Protein AF-A0A7Y2Q027-F1 (afdb_monomer)

Secondary structure (DSSP, 8-state):
--TTPPP-SHHHHHHHHHHHHHHHHHHHHTT-----TTS-EEEEE---TT-S--EEESSSS--EE-SGGGT--HHHHHHHHHHHHHHHSS-TTSPPTTHHHHHHHHHHHHHHHHHHHTTTEEEEE----SS--

Organism: NCBI:txid179095

Sequence (133 aa):
MDYHDHPRTAAEWQQRRRMQDRYLAERSSRRERVTLPDGRRVIRLMPEWGVTWPLWESFTDAHLLDAADLGLSDELSEALRAWNAEWNDRSETEPLRDRAAWLAEGRRLHAALQAEVAAFAEVRPEFGGEGEP

Solvent-accessible surface area (backbone atoms only — not comparable to full-atom values): 7890 Å² total; per-residue (Å²): 136,60,96,86,58,81,68,84,40,53,69,44,44,53,54,48,49,56,53,50,53,55,52,36,52,54,29,42,76,69,72,43,79,63,40,47,99,89,65,27,35,59,37,35,43,32,76,47,80,96,48,65,52,30,34,30,34,78,92,49,97,65,42,73,41,57,48,74,84,69,68,55,53,70,70,59,46,52,50,48,32,52,59,18,44,64,64,52,75,53,57,96,88,54,79,67,94,52,53,67,60,54,48,53,49,50,53,53,49,48,54,52,50,33,64,78,34,53,92,54,30,45,65,42,81,60,72,68,87,80,93,58,115

pLDDT: mean 88.54, std 12.35, range [33.38, 98.38]

Foldseek 3Di:
DDPPDDDDWPVSLVVNVVVLVVVQVVCLVVVHPRADPVQAFEWEQAQDEPDQASIAGPSDPGGDDACVNQVDDPVLNVLRSVLSVLVHVDDPPDDRPCPPVSVVSLVVSQVRSCVSRVVHHDYRYDDDDDDGD

Radius of gyration: 14.94 Å; Cα contacts (8 Å, |Δi|>4): 157; chains: 1; bounding box: 39×30×39 Å

Nearest PDB structures (foldseek):
  6pk5-assembly1_B  TM=4.916E-01  e=8.493E+00  Methanotorris igneus
  4r1m-assembly2_D  TM=3.521E-01  e=3.647E+00  Bacteroides thetaiotaomicron VPI-5482
  4r1m-assembly1_B  TM=3.533E-01  e=4.154E+00  Bacteroides thetaiotaomicron VPI-5482

Structure (mmCIF, N/CA/C/O backbone):
data_AF-A0A7Y2Q027-F1
#
_entry.id   AF-A0A7Y2Q027-F1
#
loop_
_atom_site.group_PDB
_atom_site.id
_atom_site.type_symbol
_atom_site.label_atom_id
_atom_site.label_alt_id
_atom_site.label_comp_id
_atom_site.label_asym_id
_atom_site.label_entity_id
_atom_site.label_seq_id
_atom_site.pdbx_PDB_ins_code
_atom_site.Cartn_x
_atom_site.Cartn_y
_atom_site.Cartn_z
_atom_site.occupancy
_atom_site.B_iso_or_equiv
_atom_site.auth_seq_id
_atom_site.auth_comp_id
_atom_site.auth_asym_id
_atom_site.auth_atom_id
_atom_site.pdbx_PDB_model_num
ATOM 1 N N . MET A 1 1 ? -18.812 11.952 -3.157 1.00 59.03 1 MET A N 1
ATOM 2 C CA . MET A 1 1 ? -18.147 10.688 -2.828 1.00 59.03 1 MET A CA 1
ATOM 3 C C . MET A 1 1 ? -18.461 10.368 -1.387 1.00 59.03 1 MET A C 1
ATOM 5 O O . MET A 1 1 ? -18.233 11.216 -0.530 1.00 59.03 1 MET A O 1
ATOM 9 N N . ASP A 1 2 ? -19.064 9.214 -1.168 1.00 75.06 2 ASP A N 1
ATOM 10 C CA . ASP A 1 2 ? -19.338 8.582 0.119 1.00 75.06 2 ASP A CA 1
ATOM 11 C C . ASP A 1 2 ? -18.120 7.732 0.548 1.00 75.06 2 ASP A C 1
ATOM 13 O O . ASP A 1 2 ? -17.302 7.341 -0.290 1.00 75.06 2 ASP A O 1
ATOM 17 N N . TYR A 1 3 ? -17.992 7.410 1.840 1.00 70.12 3 TYR A N 1
ATOM 18 C CA . TYR A 1 3 ? -17.058 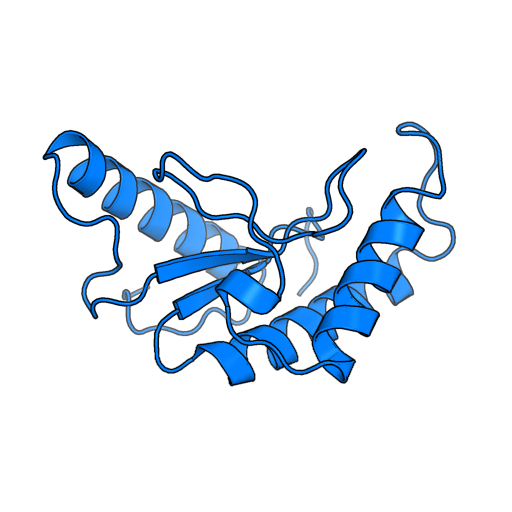6.389 2.316 1.00 70.12 3 TYR A CA 1
ATOM 19 C C . TYR A 1 3 ? -17.329 5.001 1.711 1.00 70.12 3 TYR A C 1
ATOM 21 O O . TYR A 1 3 ? -16.406 4.194 1.640 1.00 70.12 3 TYR A O 1
ATOM 29 N N . HIS A 1 4 ? -18.524 4.744 1.187 1.00 70.31 4 HIS A N 1
ATOM 30 C CA . HIS A 1 4 ? -18.851 3.481 0.519 1.00 70.31 4 HIS A CA 1
ATOM 31 C C . HIS A 1 4 ? -18.566 3.452 -0.995 1.00 70.31 4 HIS A C 1
ATOM 33 O O . HIS A 1 4 ? -18.634 2.383 -1.600 1.00 70.31 4 HIS A O 1
ATOM 39 N N . ASP A 1 5 ? -18.205 4.583 -1.612 1.00 76.38 5 ASP A N 1
ATOM 40 C CA . ASP A 1 5 ? -17.896 4.639 -3.046 1.00 76.38 5 ASP A CA 1
ATOM 41 C C . ASP A 1 5 ? -16.486 4.097 -3.343 1.00 76.38 5 ASP A C 1
ATOM 43 O O . ASP A 1 5 ? -15.514 4.486 -2.688 1.00 76.38 5 ASP A O 1
ATOM 47 N N . HIS A 1 6 ? -16.358 3.257 -4.379 1.00 76.00 6 HIS A N 1
ATOM 48 C CA . HIS A 1 6 ? -15.063 2.785 -4.883 1.00 76.00 6 HIS A CA 1
ATOM 49 C C . HIS A 1 6 ? -14.494 3.765 -5.928 1.00 76.00 6 HIS A C 1
ATOM 51 O O . HIS A 1 6 ? -15.129 3.961 -6.970 1.00 76.00 6 HIS A O 1
ATOM 57 N N . PRO A 1 7 ? -13.319 4.383 -5.696 1.00 81.44 7 PRO A N 1
ATOM 58 C CA . PRO A 1 7 ? -12.703 5.284 -6.668 1.00 81.44 7 PRO A CA 1
ATOM 59 C C . PRO A 1 7 ? -12.267 4.537 -7.934 1.00 81.44 7 PRO A C 1
ATOM 61 O O . PRO A 1 7 ? -11.664 3.471 -7.853 1.00 81.44 7 PRO A O 1
ATOM 64 N N . ARG A 1 8 ? -12.535 5.110 -9.109 1.00 79.81 8 ARG A N 1
ATOM 65 C CA . ARG A 1 8 ? -12.206 4.526 -10.423 1.00 79.81 8 ARG A CA 1
ATOM 66 C C . ARG A 1 8 ? -11.243 5.379 -11.241 1.00 79.81 8 ARG A C 1
ATOM 68 O O . ARG A 1 8 ? -10.696 4.903 -12.226 1.00 79.81 8 ARG A O 1
ATOM 75 N N . THR A 1 9 ? -11.061 6.639 -10.862 1.00 80.44 9 THR A N 1
ATOM 76 C CA . THR A 1 9 ? -10.174 7.589 -11.543 1.00 80.44 9 THR A CA 1
ATOM 77 C C . THR A 1 9 ? -9.153 8.178 -10.577 1.00 80.44 9 THR A C 1
ATOM 79 O O . THR A 1 9 ? -9.378 8.227 -9.366 1.00 80.44 9 THR A O 1
ATOM 82 N N . ALA A 1 10 ? -8.049 8.711 -11.105 1.00 76.62 10 ALA A N 1
ATOM 83 C CA . ALA A 1 10 ? -7.054 9.418 -10.300 1.00 76.62 10 ALA A CA 1
ATOM 84 C C . ALA A 1 10 ? -7.663 10.582 -9.490 1.00 76.62 10 ALA A C 1
ATOM 86 O O . ALA A 1 10 ? -7.323 10.778 -8.324 1.00 76.62 10 ALA A O 1
ATOM 87 N N . ALA A 1 11 ? -8.604 11.334 -10.074 1.00 81.56 11 ALA A N 1
ATOM 88 C CA . ALA A 1 11 ? -9.290 12.433 -9.390 1.00 81.56 11 ALA A CA 1
ATOM 89 C C . ALA A 1 11 ? -10.170 11.933 -8.232 1.00 81.56 11 ALA A C 1
ATOM 91 O O . ALA A 1 11 ? -10.164 12.512 -7.143 1.00 81.56 11 ALA A O 1
ATOM 92 N N . GLU A 1 12 ? -10.880 10.825 -8.443 1.00 86.62 12 GLU A N 1
ATOM 93 C CA . GLU A 1 12 ? -11.657 10.163 -7.398 1.00 86.62 12 GLU A CA 1
ATOM 94 C C . GLU A 1 12 ? -10.745 9.648 -6.273 1.00 86.62 12 GLU A C 1
ATOM 96 O O . GLU A 1 12 ? -11.051 9.854 -5.100 1.00 86.62 12 GLU A O 1
ATOM 101 N N . TRP A 1 13 ? -9.584 9.073 -6.597 1.00 86.25 13 TRP A N 1
ATOM 102 C CA . TRP A 1 13 ? -8.594 8.653 -5.600 1.00 86.25 13 TRP A CA 1
ATOM 103 C C . TRP A 1 13 ? -8.022 9.825 -4.799 1.00 86.25 13 TRP A C 1
ATOM 105 O O . TRP A 1 13 ? -7.873 9.726 -3.580 1.00 86.25 13 TRP A O 1
ATOM 115 N N . GLN A 1 14 ? -7.758 10.968 -5.438 1.00 85.50 14 GLN A N 1
ATOM 116 C CA . GLN A 1 14 ? -7.331 12.177 -4.728 1.00 85.50 14 GLN A CA 1
ATOM 117 C C . GLN A 1 14 ? -8.414 12.688 -3.772 1.00 85.50 14 GLN A C 1
ATOM 119 O O . GLN A 1 14 ? -8.113 13.058 -2.633 1.00 85.50 14 GLN A O 1
ATOM 124 N N . GLN A 1 15 ? -9.676 12.698 -4.207 1.00 87.69 15 GLN A N 1
ATOM 125 C CA . GLN A 1 15 ? -10.796 13.071 -3.346 1.00 87.69 15 GLN A CA 1
ATOM 126 C C . GLN A 1 15 ? -10.942 12.091 -2.175 1.00 87.69 15 GLN A C 1
ATOM 128 O O . GLN A 1 15 ? -11.065 12.529 -1.028 1.00 87.69 15 GLN A O 1
ATOM 133 N N . ARG A 1 16 ? -10.855 10.784 -2.449 1.00 90.31 16 ARG A N 1
ATOM 134 C CA . ARG A 1 16 ? -10.906 9.715 -1.449 1.00 90.31 16 ARG A CA 1
ATOM 135 C C . ARG A 1 16 ? -9.818 9.880 -0.398 1.00 90.31 16 ARG A C 1
ATOM 137 O O . ARG A 1 16 ? -10.125 9.885 0.791 1.00 90.31 16 ARG A O 1
ATOM 144 N N . ARG A 1 17 ? -8.575 10.105 -0.829 1.00 89.12 17 ARG A N 1
ATOM 145 C CA . ARG A 1 17 ? -7.430 10.359 0.051 1.00 89.12 17 ARG A CA 1
ATOM 146 C C . ARG A 1 17 ? -7.705 11.518 1.003 1.00 89.12 17 ARG A C 1
ATOM 148 O O . ARG A 1 17 ? -7.588 11.349 2.211 1.00 89.12 17 ARG A O 1
ATOM 155 N N . ARG A 1 18 ? -8.138 12.673 0.481 1.00 90.12 18 ARG A N 1
ATOM 156 C CA . ARG A 1 18 ? -8.444 13.856 1.309 1.00 90.12 18 ARG A CA 1
ATOM 157 C C . ARG A 1 18 ? -9.539 13.572 2.337 1.00 90.12 18 ARG A C 1
ATOM 159 O O . ARG A 1 18 ? -9.461 14.053 3.465 1.00 90.12 18 ARG A O 1
ATOM 166 N N . MET A 1 19 ? -10.560 12.803 1.956 1.00 91.62 19 MET A N 1
ATOM 167 C CA . MET A 1 19 ? -11.624 12.396 2.874 1.00 91.62 19 MET A CA 1
ATOM 168 C C . MET A 1 19 ? -11.106 11.469 3.975 1.00 91.62 19 MET A C 1
ATOM 170 O O . MET A 1 19 ? -11.400 11.704 5.147 1.00 91.62 19 MET A O 1
ATOM 174 N N . GLN A 1 20 ? -10.339 10.437 3.620 1.00 91.88 20 GLN A N 1
ATOM 175 C CA . GLN A 1 20 ? -9.743 9.509 4.582 1.00 91.88 20 GLN A CA 1
ATOM 176 C C . GLN A 1 20 ? -8.801 10.236 5.544 1.00 91.88 20 GLN A C 1
ATOM 178 O O . GLN A 1 20 ? -8.980 10.123 6.750 1.00 91.88 20 GLN A O 1
ATOM 183 N N . ASP A 1 21 ? -7.865 11.038 5.026 1.00 90.81 21 ASP A N 1
ATOM 184 C CA . ASP A 1 21 ? -6.870 11.752 5.834 1.00 90.81 21 ASP A CA 1
ATOM 185 C C . ASP A 1 21 ? -7.547 12.667 6.861 1.00 90.81 21 ASP A C 1
ATOM 187 O O . ASP A 1 21 ? -7.220 12.624 8.045 1.00 90.81 21 ASP A O 1
ATOM 191 N N . ARG A 1 22 ? -8.553 13.445 6.435 1.00 92.00 22 ARG A N 1
ATOM 192 C CA . ARG A 1 22 ? -9.310 14.323 7.338 1.00 92.00 22 ARG A CA 1
ATOM 193 C C . ARG A 1 22 ? -10.011 13.538 8.450 1.00 92.00 22 ARG A C 1
ATOM 195 O O . ARG A 1 22 ? -9.955 13.945 9.606 1.00 92.00 22 ARG A O 1
ATOM 202 N N . TYR A 1 23 ? -10.669 12.435 8.103 1.00 92.31 23 TYR A N 1
ATOM 203 C CA . TYR A 1 23 ? -11.431 11.633 9.061 1.00 92.31 23 TYR A CA 1
ATOM 204 C C . TYR A 1 23 ? -10.532 10.906 10.061 1.00 92.31 23 TYR A C 1
ATOM 206 O O . TYR A 1 23 ? -10.777 10.945 11.266 1.00 92.31 23 TYR A O 1
ATOM 214 N N . LEU A 1 24 ? -9.459 10.281 9.578 1.00 91.25 24 LEU A N 1
ATOM 215 C CA . LEU A 1 24 ? -8.513 9.562 10.425 1.00 91.25 24 LEU A CA 1
ATOM 216 C C . LEU A 1 24 ? -7.740 10.514 11.347 1.00 91.25 24 LEU A C 1
ATOM 218 O O . LEU A 1 24 ? -7.556 10.194 12.521 1.00 91.25 24 LEU A O 1
ATOM 222 N N . ALA A 1 25 ? -7.371 11.707 10.868 1.00 90.31 25 ALA A N 1
ATOM 223 C CA . ALA A 1 25 ? -6.747 12.737 11.697 1.00 90.31 25 ALA A CA 1
ATOM 224 C C . ALA A 1 25 ? -7.675 13.216 12.825 1.00 90.31 25 ALA A C 1
ATOM 226 O O . ALA A 1 25 ? -7.242 13.345 13.970 1.00 90.31 25 ALA A O 1
ATOM 227 N N . GLU A 1 26 ? -8.963 13.433 12.536 1.00 92.06 26 GLU A N 1
ATOM 228 C CA . GLU A 1 26 ? -9.951 13.809 13.552 1.00 92.06 26 GLU A CA 1
ATOM 229 C C . GLU A 1 26 ? -10.075 12.724 14.636 1.00 92.06 26 GLU A C 1
ATOM 231 O O . GLU A 1 26 ? -10.007 13.035 15.828 1.00 92.06 26 GLU A O 1
ATOM 236 N N . ARG A 1 27 ? -10.166 11.445 14.249 1.00 92.12 27 ARG A N 1
ATOM 237 C CA . ARG A 1 27 ? -10.226 10.315 15.197 1.00 92.12 27 ARG A CA 1
ATOM 238 C C . ARG A 1 27 ? -8.956 10.185 16.033 1.00 92.12 27 ARG A C 1
ATOM 240 O O . ARG A 1 27 ? -9.043 10.047 17.252 1.00 92.12 27 ARG A O 1
ATOM 247 N N . SER A 1 28 ? -7.791 10.294 15.396 1.00 89.88 28 SER A N 1
ATOM 248 C CA . SER A 1 28 ? -6.492 10.275 16.075 1.00 89.88 28 SER A CA 1
ATOM 249 C C . SER A 1 28 ? -6.389 11.406 17.108 1.00 89.88 28 SER A C 1
ATOM 251 O O . SER A 1 28 ? -6.022 11.163 18.259 1.00 89.88 28 SER A O 1
ATOM 253 N N . SER A 1 29 ? -6.852 12.619 16.771 1.00 89.25 29 SER A N 1
ATOM 254 C CA . SER A 1 29 ? -6.876 13.754 17.710 1.00 89.25 29 SER A CA 1
ATOM 255 C C . SER A 1 29 ? -7.752 13.502 18.946 1.00 89.25 29 SER A C 1
ATOM 257 O O . SER A 1 29 ? -7.438 13.969 20.041 1.00 89.25 29 SER A O 1
ATOM 259 N N . ARG A 1 30 ? -8.820 12.708 18.791 1.00 92.25 30 ARG A N 1
ATOM 260 C CA . ARG A 1 30 ? -9.718 12.279 19.874 1.00 92.25 30 ARG A CA 1
ATOM 261 C C . ARG A 1 30 ? -9.218 11.046 20.630 1.00 92.25 30 ARG A C 1
ATOM 263 O O . ARG A 1 30 ? -9.900 10.592 21.544 1.00 92.25 30 ARG A O 1
ATOM 270 N N . ARG A 1 31 ? -8.039 10.515 20.280 1.00 88.25 31 ARG A N 1
ATOM 271 C CA . ARG A 1 31 ? -7.493 9.244 20.794 1.00 88.25 31 ARG A CA 1
ATOM 272 C C . ARG A 1 31 ? -8.447 8.064 20.586 1.00 88.25 31 ARG A C 1
ATOM 274 O O . ARG A 1 31 ? -8.481 7.124 21.377 1.00 88.25 31 ARG A O 1
ATOM 281 N N . GLU A 1 32 ? -9.238 8.127 19.522 1.00 89.25 32 GLU A N 1
ATOM 282 C CA . GLU A 1 32 ? -10.081 7.025 19.085 1.00 89.25 32 GLU A CA 1
ATOM 283 C C . GLU A 1 32 ? -9.288 6.072 18.186 1.00 89.25 32 GLU A C 1
ATOM 285 O O . GLU A 1 32 ? -8.254 6.427 17.618 1.00 89.25 32 GLU A O 1
ATOM 290 N N . ARG A 1 33 ? -9.808 4.855 17.995 1.00 87.44 33 ARG A N 1
ATOM 291 C CA . ARG A 1 33 ? -9.239 3.907 17.032 1.00 87.44 33 ARG A CA 1
ATOM 292 C C . ARG A 1 33 ? -9.222 4.524 15.627 1.00 87.44 33 ARG A C 1
ATOM 294 O O . ARG A 1 33 ? -10.268 4.964 15.146 1.00 87.44 33 ARG A O 1
ATOM 301 N N . VAL A 1 34 ? -8.056 4.526 14.982 1.00 90.19 34 VAL A N 1
ATOM 302 C CA . VAL A 1 34 ? -7.817 5.082 13.640 1.00 90.19 34 VAL A CA 1
ATOM 303 C C . VAL A 1 34 ? -8.266 4.078 12.575 1.00 90.19 34 VAL A C 1
ATOM 305 O O . VAL A 1 34 ? -7.481 3.338 11.996 1.00 90.19 34 VAL A O 1
ATOM 308 N N . THR A 1 35 ? -9.571 4.019 12.355 1.00 92.31 35 THR A N 1
ATOM 309 C CA . THR A 1 35 ? -10.219 3.196 11.325 1.00 92.31 35 THR A CA 1
ATOM 310 C C . THR A 1 35 ? -11.245 4.036 10.584 1.00 92.31 35 THR A C 1
ATOM 312 O O . THR A 1 35 ? -11.708 5.044 11.116 1.00 92.31 35 THR A O 1
ATOM 315 N N . LEU A 1 36 ? -11.619 3.616 9.378 1.00 91.50 36 LEU A N 1
ATOM 316 C CA . LEU A 1 36 ? -12.747 4.148 8.614 1.00 91.50 36 LEU A CA 1
ATOM 317 C C . LEU A 1 36 ? -14.086 3.933 9.354 1.00 91.50 36 LEU A C 1
ATOM 319 O O . LEU A 1 36 ? -14.130 3.160 10.318 1.00 91.50 36 LEU A O 1
ATOM 323 N N . PRO A 1 37 ? -15.188 4.589 8.925 1.00 91.00 37 PRO A N 1
ATOM 324 C CA . PRO A 1 37 ? -16.498 4.432 9.567 1.00 91.00 37 PRO A CA 1
ATOM 325 C 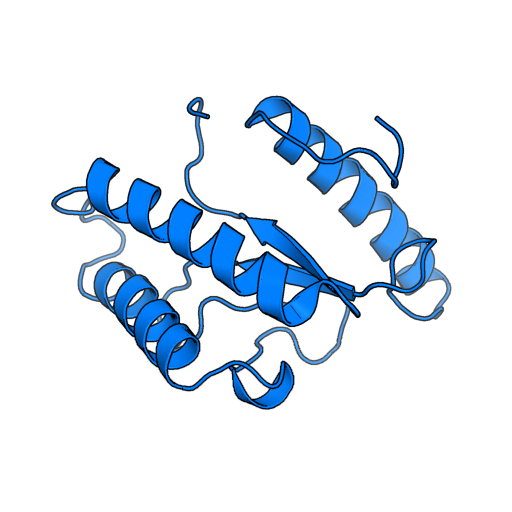C . PRO A 1 37 ? -17.005 2.984 9.627 1.00 91.00 37 PRO A C 1
ATOM 327 O O . PRO A 1 37 ? -17.729 2.624 10.548 1.00 91.00 37 PRO A O 1
ATOM 330 N N . ASP A 1 38 ? -16.606 2.154 8.663 1.00 90.38 38 ASP A N 1
ATOM 331 C CA . ASP A 1 38 ? -16.933 0.725 8.587 1.00 90.38 38 ASP A CA 1
ATOM 332 C C . ASP A 1 38 ? -15.969 -0.171 9.392 1.00 90.38 38 ASP A C 1
ATOM 334 O O . ASP A 1 38 ? -16.068 -1.395 9.349 1.00 90.38 38 ASP A O 1
ATOM 338 N N . GLY A 1 39 ? -15.034 0.427 10.136 1.00 92.44 39 GLY A N 1
ATOM 339 C CA . GLY A 1 39 ? -14.053 -0.273 10.959 1.00 92.44 39 GLY A CA 1
ATOM 340 C C . GLY A 1 39 ? -12.801 -0.737 10.214 1.00 92.44 39 GLY A C 1
ATOM 341 O O . GLY A 1 39 ? -11.887 -1.246 10.867 1.00 92.44 39 GLY A O 1
ATOM 342 N N . ARG A 1 40 ? -12.704 -0.541 8.890 1.00 93.88 40 ARG A N 1
ATOM 343 C CA . ARG A 1 40 ? -11.517 -0.937 8.120 1.00 93.88 40 ARG A CA 1
ATOM 344 C C . ARG A 1 40 ? -10.323 -0.018 8.383 1.00 93.88 40 ARG A C 1
ATOM 346 O O . ARG A 1 40 ? -10.469 1.185 8.609 1.00 93.88 40 ARG A O 1
ATOM 353 N N . ARG A 1 41 ? -9.122 -0.591 8.336 1.00 93.06 41 ARG A N 1
ATOM 354 C CA . ARG A 1 41 ? -7.838 0.132 8.317 1.00 93.06 41 ARG A CA 1
ATOM 355 C C . ARG A 1 41 ? -7.615 0.800 6.957 1.00 93.06 41 ARG A C 1
ATOM 357 O O . ARG A 1 41 ? -8.249 0.418 5.973 1.00 93.06 41 ARG A O 1
ATOM 364 N N . VAL A 1 42 ? -6.693 1.760 6.888 1.00 93.12 42 VAL A N 1
ATOM 365 C CA . VAL A 1 42 ? -6.207 2.311 5.611 1.00 93.12 42 VAL A CA 1
ATOM 366 C C . VAL A 1 42 ? -4.742 1.951 5.448 1.00 93.12 42 VAL A C 1
ATOM 368 O O . VAL A 1 42 ? -3.887 2.494 6.143 1.00 93.12 42 VAL A O 1
ATOM 371 N N . ILE A 1 43 ? -4.470 1.059 4.501 1.00 94.56 43 ILE A N 1
ATOM 372 C CA . ILE A 1 43 ? -3.115 0.651 4.132 1.00 94.56 43 ILE A CA 1
ATOM 373 C C . ILE A 1 43 ? -2.713 1.428 2.888 1.00 94.56 43 ILE A C 1
ATOM 375 O O . ILE A 1 43 ? -3.440 1.451 1.899 1.00 94.56 43 ILE A O 1
ATOM 379 N N . ARG A 1 44 ? -1.564 2.087 2.916 1.00 93.50 44 ARG A N 1
ATOM 380 C CA . ARG A 1 44 ? -1.022 2.831 1.781 1.00 93.50 44 ARG A CA 1
ATOM 381 C C . ARG A 1 44 ? -0.019 1.942 1.062 1.00 93.50 44 ARG A C 1
ATOM 383 O O . ARG A 1 44 ? 0.928 1.466 1.682 1.00 93.50 44 ARG A O 1
ATOM 390 N N . LEU A 1 45 ? -0.220 1.757 -0.236 1.00 95.12 45 LEU A N 1
ATOM 391 C CA . LEU A 1 45 ? 0.767 1.158 -1.125 1.00 95.12 45 LEU A CA 1
ATOM 392 C C . LEU A 1 45 ? 1.568 2.293 -1.762 1.00 95.12 45 LEU A C 1
ATOM 394 O O . LEU A 1 45 ? 1.048 3.013 -2.616 1.00 95.12 45 LEU A O 1
ATOM 398 N N . MET A 1 46 ? 2.803 2.481 -1.310 1.00 92.88 46 MET A N 1
ATOM 399 C CA . MET A 1 46 ? 3.668 3.594 -1.690 1.00 92.88 46 MET A CA 1
ATOM 400 C C . MET A 1 46 ? 5.101 3.085 -1.861 1.00 92.88 46 MET A C 1
ATOM 402 O O . MET A 1 46 ? 5.621 2.483 -0.920 1.00 92.88 46 MET A O 1
ATOM 406 N N . PRO A 1 47 ? 5.754 3.321 -3.013 1.00 92.94 47 PRO A N 1
ATOM 407 C CA . PRO A 1 47 ? 7.175 3.037 -3.126 1.00 92.94 47 PRO A CA 1
ATOM 408 C C . PRO A 1 47 ? 7.948 3.918 -2.145 1.00 92.94 47 PRO A C 1
ATOM 410 O O . PRO A 1 47 ? 7.630 5.096 -1.984 1.00 92.94 47 PRO A O 1
ATOM 413 N N . GLU A 1 48 ? 8.964 3.363 -1.501 1.00 91.62 48 GLU A N 1
ATOM 414 C CA . GLU A 1 48 ? 9.775 4.119 -0.550 1.00 91.62 48 GLU A CA 1
ATOM 415 C C . GLU A 1 48 ? 11.247 3.725 -0.649 1.00 91.62 48 GLU A C 1
ATOM 417 O O . GLU A 1 48 ? 11.595 2.556 -0.868 1.00 91.62 48 GLU A O 1
ATOM 422 N N . TRP A 1 49 ? 12.104 4.733 -0.494 1.00 91.44 49 TRP A N 1
ATOM 423 C CA . TRP A 1 49 ? 13.550 4.594 -0.541 1.00 91.44 49 TRP A CA 1
ATOM 424 C C . TRP A 1 49 ? 14.104 3.939 0.724 1.00 91.44 49 TRP A C 1
ATOM 426 O O . TRP A 1 49 ? 13.712 4.253 1.846 1.00 91.44 49 TRP A O 1
ATOM 436 N N . GLY A 1 50 ? 15.067 3.037 0.547 1.00 91.44 50 GLY A N 1
ATOM 437 C CA . GLY A 1 50 ? 15.815 2.419 1.642 1.00 91.44 50 GLY A CA 1
ATOM 438 C C . GLY A 1 50 ? 15.028 1.404 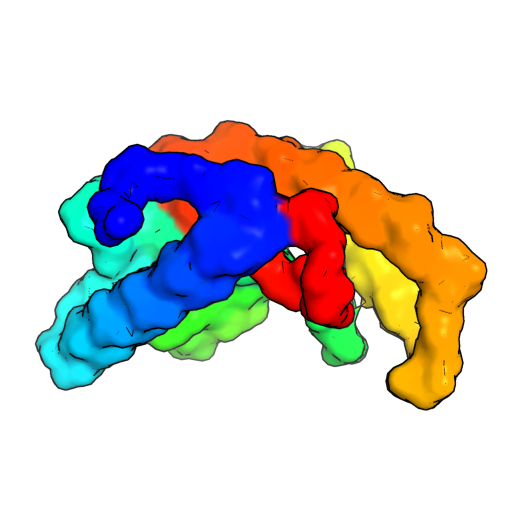2.476 1.00 91.44 50 GLY A C 1
ATOM 439 O O . GLY A 1 50 ? 15.553 0.925 3.481 1.00 91.44 50 GLY A O 1
ATOM 440 N N . VAL A 1 51 ? 13.804 1.047 2.076 1.00 92.62 51 VAL A N 1
ATOM 441 C CA . VAL A 1 51 ? 12.979 0.039 2.759 1.00 92.62 51 VAL A CA 1
ATOM 442 C C . VAL A 1 51 ? 12.594 -1.101 1.823 1.00 92.62 51 VAL A C 1
ATOM 444 O O . VAL A 1 51 ? 12.458 -0.931 0.615 1.00 92.62 51 VAL A O 1
ATOM 447 N N . THR A 1 52 ? 12.384 -2.286 2.389 1.00 95.19 52 THR A N 1
ATOM 448 C CA . THR A 1 52 ? 11.976 -3.472 1.620 1.00 95.19 52 THR A CA 1
ATOM 449 C C . THR A 1 52 ? 10.506 -3.418 1.213 1.00 95.19 52 THR A C 1
ATOM 451 O O . THR A 1 52 ? 10.153 -3.832 0.110 1.00 95.19 52 THR A O 1
ATOM 454 N N . TRP A 1 53 ? 9.645 -2.921 2.102 1.00 95.88 53 TRP A N 1
ATOM 455 C CA . TRP A 1 53 ? 8.197 -3.018 1.952 1.00 95.88 53 TRP A CA 1
ATOM 456 C C . TRP A 1 53 ? 7.582 -1.682 1.533 1.00 95.88 53 TRP A C 1
ATOM 458 O O . TRP A 1 53 ? 7.815 -0.674 2.198 1.00 95.88 53 TRP A O 1
ATOM 468 N N . PRO A 1 54 ? 6.744 -1.659 0.483 1.00 95.62 54 PRO A N 1
ATOM 469 C CA . PRO A 1 54 ? 6.044 -0.453 0.052 1.00 95.62 54 PRO A CA 1
ATOM 470 C C . PRO A 1 54 ? 4.720 -0.241 0.816 1.00 95.62 54 PRO A C 1
ATOM 472 O O . PRO A 1 54 ? 3.750 0.267 0.253 1.00 95.62 54 PRO A O 1
ATOM 475 N N . LEU A 1 55 ? 4.625 -0.696 2.071 1.00 95.75 55 LEU A N 1
ATOM 476 C CA . LEU A 1 55 ? 3.372 -0.781 2.826 1.00 95.75 55 LEU A CA 1
ATOM 477 C C . LEU A 1 55 ? 3.414 0.120 4.054 1.00 95.75 55 LEU A C 1
ATOM 479 O O . LEU A 1 55 ? 4.301 -0.004 4.895 1.00 95.75 55 LEU A O 1
ATOM 483 N N . TRP A 1 56 ? 2.426 1.004 4.166 1.00 93.06 56 TRP A N 1
ATOM 484 C CA . TRP A 1 56 ? 2.372 1.985 5.244 1.00 93.06 56 TRP A CA 1
ATOM 485 C C . TRP A 1 56 ? 0.995 2.076 5.880 1.00 93.06 56 TRP A C 1
ATOM 487 O O . TRP A 1 56 ? -0.024 1.928 5.208 1.00 93.06 56 TRP A O 1
ATOM 497 N N . GLU A 1 57 ? 0.957 2.433 7.157 1.00 89.62 57 GLU A N 1
ATOM 498 C CA . GLU A 1 57 ? -0.265 2.836 7.847 1.00 89.62 57 GLU A CA 1
ATOM 499 C C . GLU A 1 57 ? -0.067 4.221 8.463 1.00 89.62 57 GLU A C 1
ATOM 501 O O . GLU A 1 57 ? 0.973 4.536 9.039 1.00 89.62 57 GLU A O 1
ATOM 506 N N . SER A 1 58 ? -1.040 5.106 8.253 1.00 77.25 58 SER A N 1
ATOM 507 C CA . SER A 1 58 ? -0.974 6.474 8.764 1.00 77.25 58 SER A CA 1
ATOM 508 C C . SER A 1 58 ? -1.659 6.593 10.119 1.00 77.25 58 SER A C 1
ATOM 510 O O . SER A 1 58 ? -2.686 5.966 10.367 1.00 77.25 58 SER A O 1
ATOM 512 N N . PHE A 1 59 ? -1.137 7.502 10.947 1.00 73.12 59 PHE A N 1
ATOM 513 C CA . PHE A 1 59 ? -1.677 7.854 12.266 1.00 73.12 59 PHE A CA 1
ATOM 514 C C . PHE A 1 59 ? -1.634 6.709 13.299 1.00 73.12 59 PHE A C 1
ATOM 516 O O . PHE A 1 59 ? -2.387 6.724 14.273 1.00 73.12 59 PHE A O 1
ATOM 523 N N . THR A 1 60 ? -0.720 5.758 13.101 1.00 64.25 60 THR A N 1
ATOM 524 C CA . THR A 1 60 ? -0.327 4.690 14.031 1.00 64.25 60 THR A CA 1
ATOM 525 C C . THR A 1 60 ? 1.150 4.844 14.402 1.00 64.25 60 THR A C 1
ATOM 527 O O . THR A 1 60 ? 1.925 5.398 13.631 1.00 64.25 60 THR A O 1
ATOM 530 N N . ASP A 1 61 ? 1.570 4.356 15.574 1.00 54.97 61 ASP A N 1
ATOM 531 C CA . ASP A 1 61 ? 2.979 4.444 16.006 1.00 54.97 61 ASP A CA 1
ATOM 532 C C . ASP A 1 61 ? 3.920 3.588 15.127 1.00 54.97 61 ASP A C 1
ATOM 534 O O . ASP A 1 61 ? 5.080 3.946 14.915 1.00 54.97 61 ASP A O 1
ATOM 538 N N . ALA A 1 62 ? 3.404 2.499 14.542 1.00 54.69 62 ALA A N 1
ATOM 539 C CA . ALA A 1 62 ? 4.080 1.694 13.525 1.00 54.69 62 ALA A CA 1
ATOM 540 C C . ALA A 1 62 ? 3.656 2.164 12.126 1.00 54.69 62 ALA A C 1
ATOM 542 O O . ALA A 1 62 ? 2.521 1.934 11.708 1.00 54.69 62 ALA A O 1
ATOM 543 N N . HIS A 1 63 ? 4.556 2.868 11.438 1.00 74.88 63 HIS A N 1
ATOM 544 C CA . HIS A 1 63 ? 4.269 3.493 10.143 1.00 74.88 63 HIS A CA 1
ATOM 545 C C . HIS A 1 63 ? 4.566 2.577 8.954 1.00 74.88 63 HIS A C 1
ATOM 547 O O . HIS A 1 63 ? 3.866 2.661 7.949 1.00 74.88 63 HIS A O 1
ATOM 553 N N . LEU A 1 64 ? 5.589 1.726 9.071 1.00 88.38 64 LEU A N 1
ATOM 554 C CA . LEU A 1 64 ? 6.001 0.763 8.053 1.00 88.38 64 LEU A CA 1
ATOM 555 C C . LEU A 1 64 ? 5.445 -0.613 8.423 1.00 88.38 64 LEU A C 1
ATOM 557 O O . LEU A 1 64 ? 5.609 -1.044 9.563 1.00 88.38 64 LEU A O 1
ATOM 561 N N . LEU A 1 65 ? 4.811 -1.273 7.461 1.00 91.38 65 LEU A N 1
ATOM 562 C CA . LEU A 1 65 ? 4.276 -2.624 7.598 1.00 91.38 65 LEU A CA 1
ATOM 563 C C . LEU A 1 65 ? 5.070 -3.588 6.723 1.00 91.38 65 LEU A C 1
ATOM 565 O O . LEU A 1 65 ? 5.554 -3.209 5.654 1.00 91.38 65 LEU A O 1
ATOM 569 N N . ASP A 1 66 ? 5.150 -4.842 7.145 1.00 92.94 66 ASP A N 1
ATOM 570 C CA . ASP A 1 66 ? 5.559 -5.942 6.281 1.00 92.94 66 ASP A CA 1
ATOM 571 C C . ASP A 1 66 ? 4.363 -6.797 5.824 1.00 92.94 66 ASP A C 1
ATOM 573 O O . ASP A 1 66 ? 3.200 -6.528 6.136 1.00 92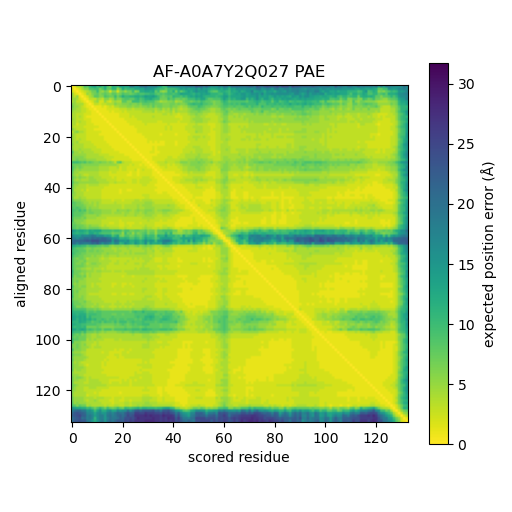.94 66 ASP A O 1
ATOM 577 N N . ALA A 1 67 ? 4.634 -7.813 5.003 1.00 92.62 67 ALA A N 1
ATOM 578 C CA . ALA A 1 67 ? 3.599 -8.730 4.541 1.00 92.62 67 ALA A CA 1
ATOM 579 C C . ALA A 1 67 ? 2.987 -9.585 5.662 1.00 92.62 67 ALA A C 1
ATOM 581 O O . ALA A 1 67 ? 1.804 -9.926 5.589 1.00 92.62 67 ALA A O 1
ATOM 582 N N . ALA A 1 68 ? 3.765 -9.931 6.691 1.00 93.19 68 ALA A N 1
ATOM 583 C CA . ALA A 1 68 ? 3.301 -10.763 7.794 1.00 93.19 68 ALA A CA 1
ATOM 584 C C . ALA A 1 68 ? 2.315 -9.995 8.686 1.00 93.19 68 ALA A C 1
ATOM 586 O O . ALA A 1 68 ? 1.317 -10.572 9.116 1.00 93.19 68 ALA A O 1
ATOM 587 N N . ASP A 1 69 ? 2.519 -8.686 8.866 1.00 93.44 69 ASP A N 1
ATOM 588 C CA . ASP A 1 69 ? 1.584 -7.792 9.564 1.00 93.44 69 ASP A CA 1
ATOM 589 C C . ASP A 1 69 ? 0.174 -7.781 8.941 1.00 93.44 69 ASP A C 1
ATOM 591 O O . ASP A 1 69 ? -0.816 -7.460 9.612 1.00 93.44 69 ASP A O 1
ATOM 595 N N . LEU A 1 70 ? 0.074 -8.099 7.646 1.00 94.00 70 LEU A N 1
ATOM 596 C CA . LEU A 1 70 ? -1.177 -8.136 6.886 1.00 94.00 70 LEU A CA 1
ATOM 597 C C . LEU A 1 70 ? -1.641 -9.558 6.539 1.00 94.00 70 LEU A C 1
ATOM 599 O O . LEU A 1 70 ? -2.755 -9.712 6.041 1.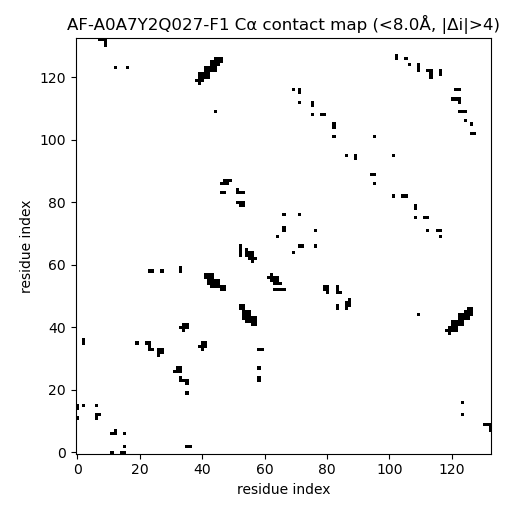00 94.00 70 LEU A O 1
ATOM 603 N N . GLY A 1 71 ? -0.826 -10.581 6.812 1.00 96.25 71 GLY A N 1
ATOM 604 C CA . GLY A 1 71 ? -1.114 -11.971 6.456 1.00 96.25 71 GLY A CA 1
ATOM 605 C C . GLY A 1 71 ? -1.202 -12.209 4.946 1.00 96.25 71 GLY A C 1
ATOM 606 O O . GLY A 1 71 ? -2.080 -12.954 4.513 1.00 96.25 71 GLY A O 1
ATOM 607 N N . LEU A 1 72 ? -0.345 -11.548 4.157 1.00 97.25 72 LEU A N 1
ATOM 608 C CA . LEU A 1 72 ? -0.347 -11.676 2.694 1.00 97.25 72 LEU A CA 1
ATOM 609 C C . LEU A 1 72 ? 0.180 -13.038 2.234 1.00 97.25 72 LEU A C 1
ATOM 611 O O . LEU A 1 72 ? 0.995 -13.663 2.915 1.00 97.25 72 LEU A O 1
ATOM 615 N N . SER A 1 73 ? -0.239 -13.458 1.041 1.00 97.88 73 SER A N 1
ATOM 616 C CA . SER A 1 73 ? 0.337 -14.617 0.353 1.00 97.88 73 SER A CA 1
ATOM 617 C C . SER A 1 73 ? 1.830 -14.431 0.058 1.00 97.88 73 SER A C 1
ATOM 619 O O . SER A 1 73 ? 2.308 -13.305 -0.133 1.00 97.88 73 SER A O 1
ATOM 621 N N . ASP A 1 74 ? 2.580 -15.532 -0.015 1.00 97.81 74 ASP A N 1
ATOM 622 C CA . ASP A 1 74 ? 4.009 -15.497 -0.348 1.00 97.81 74 ASP A CA 1
ATOM 623 C C . ASP A 1 74 ? 4.225 -14.905 -1.750 1.00 97.81 74 ASP A C 1
ATOM 625 O O . ASP A 1 74 ? 5.117 -14.077 -1.954 1.00 97.81 74 ASP A O 1
ATOM 629 N N . GLU A 1 75 ? 3.350 -15.244 -2.700 1.00 97.88 75 GLU A N 1
ATOM 630 C CA . GLU A 1 75 ? 3.414 -14.754 -4.074 1.00 97.88 75 GLU A CA 1
ATOM 631 C C . GLU A 1 75 ? 3.227 -13.232 -4.156 1.00 97.88 75 GLU A C 1
ATOM 633 O O . GLU A 1 75 ? 3.996 -12.540 -4.833 1.00 97.88 75 GLU A O 1
ATOM 638 N N . LEU A 1 76 ? 2.229 -12.677 -3.456 1.00 98.12 76 LEU A N 1
ATOM 639 C CA . LEU A 1 76 ? 2.020 -11.227 -3.419 1.00 98.12 76 LEU A CA 1
ATOM 640 C C . LEU A 1 76 ? 3.159 -10.522 -2.674 1.00 98.12 76 LEU A C 1
ATOM 642 O O . LEU A 1 76 ? 3.610 -9.452 -3.092 1.00 98.12 76 LEU A O 1
ATOM 646 N N . SER A 1 77 ? 3.651 -11.137 -1.600 1.00 98.12 77 SER A N 1
ATOM 647 C CA . SER A 1 77 ? 4.767 -10.629 -0.803 1.00 98.12 77 SER A CA 1
ATOM 648 C C . SER A 1 77 ? 6.042 -10.484 -1.631 1.00 98.12 77 SER A C 1
ATOM 650 O O . SER A 1 77 ? 6.728 -9.463 -1.558 1.00 98.12 77 SER A O 1
ATOM 652 N N . GLU A 1 78 ? 6.371 -11.489 -2.440 1.00 98.12 78 GLU A N 1
ATOM 653 C CA . GLU A 1 78 ? 7.497 -11.443 -3.374 1.00 98.12 78 GLU A CA 1
ATOM 654 C C . GLU A 1 78 ? 7.329 -10.351 -4.427 1.00 98.12 78 GLU A C 1
ATOM 656 O O . GLU A 1 78 ? 8.255 -9.568 -4.653 1.00 98.12 78 GLU A O 1
ATOM 661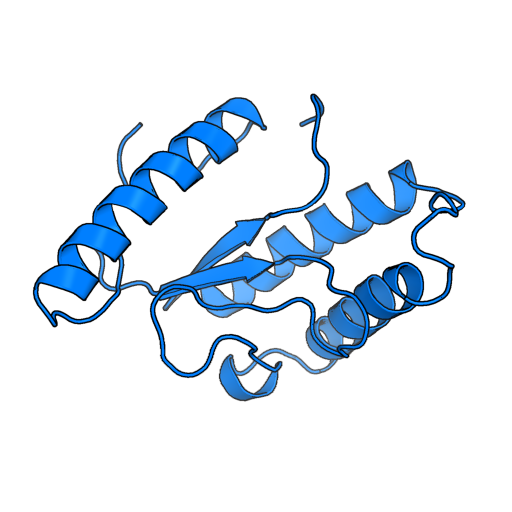 N N . ALA A 1 79 ? 6.142 -10.249 -5.022 1.00 98.19 79 ALA A N 1
ATOM 662 C CA . ALA A 1 79 ? 5.884 -9.284 -6.080 1.00 98.19 79 ALA A CA 1
ATOM 663 C C . ALA A 1 79 ? 5.943 -7.826 -5.577 1.00 98.19 79 ALA A C 1
ATOM 665 O O . ALA A 1 79 ? 6.543 -6.973 -6.232 1.00 98.19 79 ALA A O 1
ATOM 666 N N . LEU A 1 80 ? 5.413 -7.542 -4.380 1.00 98.25 80 LEU A N 1
ATOM 667 C CA . LEU A 1 80 ? 5.514 -6.221 -3.743 1.00 98.25 80 LEU A CA 1
ATOM 668 C C . LEU A 1 80 ? 6.968 -5.827 -3.456 1.00 98.25 80 LEU A C 1
ATOM 670 O O . LEU A 1 80 ? 7.359 -4.684 -3.709 1.00 98.25 80 LEU A O 1
ATOM 674 N N . ARG A 1 81 ? 7.782 -6.771 -2.960 1.00 97.56 81 ARG A N 1
ATOM 675 C CA . A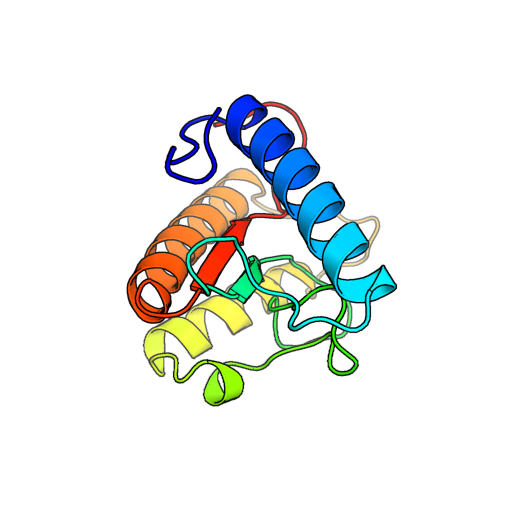RG A 1 81 ? 9.214 -6.534 -2.726 1.00 97.56 81 ARG A CA 1
ATOM 676 C C . ARG A 1 81 ? 9.956 -6.272 -4.026 1.00 97.56 81 ARG A C 1
ATOM 678 O O . ARG A 1 81 ? 10.743 -5.336 -4.076 1.00 97.56 81 ARG A O 1
ATOM 685 N N . ALA A 1 82 ? 9.708 -7.064 -5.067 1.00 97.88 82 ALA A N 1
ATOM 686 C CA . ALA A 1 82 ? 10.347 -6.882 -6.368 1.00 97.88 82 ALA A CA 1
ATOM 687 C C . ALA A 1 82 ? 10.014 -5.509 -6.974 1.00 97.88 82 ALA A C 1
ATOM 689 O O . ALA A 1 82 ? 10.905 -4.802 -7.440 1.00 97.88 82 ALA A O 1
ATOM 690 N N . TRP A 1 83 ? 8.751 -5.093 -6.882 1.00 97.69 83 TRP A N 1
ATOM 691 C CA . TRP A 1 83 ? 8.296 -3.797 -7.376 1.00 97.69 83 TRP A CA 1
ATOM 692 C C . TRP A 1 83 ? 8.938 -2.610 -6.641 1.00 97.69 83 TRP A C 1
ATOM 694 O O . TRP A 1 83 ? 9.354 -1.638 -7.281 1.00 97.69 83 TRP A O 1
ATOM 704 N N . ASN A 1 84 ? 9.088 -2.690 -5.310 1.00 96.88 84 ASN A N 1
ATOM 705 C CA . ASN A 1 84 ? 9.807 -1.662 -4.549 1.00 96.88 84 ASN A CA 1
ATOM 706 C C . ASN A 1 84 ? 11.332 -1.751 -4.736 1.00 96.88 84 ASN A C 1
ATOM 708 O O . ASN A 1 84 ? 12.021 -0.736 -4.678 1.00 96.88 84 ASN A O 1
ATOM 712 N N . ALA A 1 85 ? 11.881 -2.940 -4.991 1.00 96.69 85 ALA A N 1
ATOM 713 C CA . ALA A 1 85 ? 13.299 -3.114 -5.291 1.00 96.69 85 ALA A CA 1
ATOM 714 C C . ALA A 1 85 ? 13.675 -2.447 -6.620 1.00 96.69 85 ALA A C 1
ATOM 716 O O . ALA A 1 85 ? 14.674 -1.742 -6.662 1.00 96.69 85 ALA A O 1
ATOM 717 N N . GLU A 1 86 ? 12.847 -2.566 -7.663 1.00 95.50 86 GLU A N 1
ATOM 718 C CA . GLU A 1 86 ? 13.032 -1.802 -8.907 1.00 95.50 86 GLU A CA 1
ATOM 719 C C . GLU A 1 86 ? 12.970 -0.291 -8.649 1.00 95.50 86 GLU A C 1
ATOM 721 O O . GLU A 1 86 ? 13.715 0.488 -9.250 1.00 95.50 86 GLU A O 1
ATOM 726 N N . TRP A 1 87 ? 12.124 0.140 -7.703 1.00 94.00 87 TRP A N 1
ATOM 727 C CA . TRP A 1 87 ? 12.131 1.536 -7.289 1.00 94.00 87 TRP A CA 1
ATOM 728 C C . TRP A 1 87 ? 13.478 1.945 -6.668 1.00 94.00 87 TRP A C 1
ATOM 730 O O . TRP A 1 87 ? 13.960 3.039 -6.939 1.00 94.00 87 TRP A O 1
ATOM 740 N N . ASN A 1 88 ? 14.090 1.065 -5.879 1.00 94.94 88 ASN A N 1
ATOM 741 C CA . ASN A 1 88 ? 15.336 1.312 -5.158 1.00 94.94 88 ASN A CA 1
ATOM 742 C C . ASN A 1 88 ? 16.617 1.052 -5.977 1.00 94.94 88 ASN A C 1
ATOM 744 O O . ASN A 1 88 ? 17.682 1.515 -5.578 1.00 94.94 88 ASN A O 1
ATOM 748 N N . ASP A 1 89 ? 16.539 0.360 -7.119 1.00 94.44 89 ASP A N 1
ATOM 749 C CA . ASP A 1 89 ? 17.682 0.020 -7.995 1.00 94.44 89 ASP A CA 1
ATOM 750 C C . ASP A 1 89 ? 18.150 1.193 -8.880 1.00 94.44 89 ASP A C 1
ATOM 752 O O . ASP A 1 89 ? 18.697 1.028 -9.970 1.00 94.44 89 ASP A O 1
ATOM 756 N N . ARG A 1 90 ? 17.898 2.422 -8.437 1.00 91.62 90 ARG A N 1
ATOM 757 C CA . ARG A 1 90 ? 18.304 3.640 -9.135 1.00 91.62 90 ARG A CA 1
ATOM 758 C C . ARG A 1 90 ? 18.552 4.762 -8.139 1.00 91.62 90 ARG A C 1
ATOM 760 O O . ARG A 1 90 ? 18.124 4.692 -6.991 1.00 91.62 90 ARG A O 1
ATOM 767 N N . SER A 1 91 ? 19.226 5.820 -8.574 1.00 89.25 91 SER A N 1
ATOM 768 C CA . SER A 1 91 ? 19.342 7.031 -7.748 1.00 89.25 91 SER A CA 1
ATOM 769 C C . SER A 1 91 ? 18.041 7.845 -7.748 1.00 89.25 91 SER A C 1
ATOM 771 O O . SER A 1 91 ? 17.246 7.756 -8.681 1.00 89.25 91 SER A O 1
ATOM 773 N N . GLU A 1 92 ? 17.831 8.693 -6.736 1.00 83.56 92 GLU A N 1
ATOM 774 C CA . GLU A 1 92 ? 16.621 9.530 -6.631 1.00 83.56 92 GLU A CA 1
ATOM 775 C C . GLU A 1 92 ? 16.394 10.450 -7.842 1.00 83.56 92 GLU A C 1
ATOM 777 O O . GLU A 1 92 ? 15.256 10.795 -8.163 1.00 83.56 92 GLU A O 1
ATOM 782 N N . THR A 1 93 ? 17.471 10.850 -8.523 1.00 86.69 93 THR A N 1
ATOM 783 C CA . THR A 1 93 ? 17.428 11.719 -9.707 1.00 86.69 93 THR A CA 1
ATOM 784 C C . THR A 1 93 ? 17.311 10.945 -11.019 1.00 86.69 93 THR A C 1
ATOM 786 O O . THR A 1 93 ? 17.080 11.551 -12.066 1.00 86.69 93 THR A O 1
ATOM 789 N N . GLU A 1 94 ? 17.458 9.621 -10.985 1.00 88.12 94 GLU A N 1
ATOM 790 C CA . GLU A 1 94 ? 17.356 8.763 -12.156 1.00 88.12 94 GLU A CA 1
ATOM 791 C C . GLU A 1 94 ? 15.893 8.343 -12.382 1.00 88.12 94 GLU A C 1
ATOM 793 O O . GLU A 1 94 ? 15.212 7.887 -11.454 1.00 88.12 94 GLU A O 1
ATOM 798 N N . PRO A 1 95 ? 15.360 8.494 -13.608 1.00 86.94 95 PRO A N 1
ATOM 799 C CA . PRO A 1 95 ? 14.015 8.032 -13.911 1.00 86.94 95 PRO A CA 1
ATOM 800 C C . PRO A 1 95 ? 13.946 6.499 -13.916 1.00 86.94 95 PRO A C 1
ATOM 802 O O . PRO A 1 95 ? 14.924 5.809 -14.193 1.00 86.94 95 PRO A O 1
ATOM 805 N N . LEU A 1 96 ? 12.749 5.955 -13.682 1.00 89.44 96 LEU A N 1
ATOM 806 C CA . LEU A 1 96 ? 12.474 4.547 -13.974 1.00 89.44 96 LEU A CA 1
ATOM 807 C C . LEU A 1 96 ? 12.696 4.268 -15.464 1.00 89.44 96 LEU A C 1
ATOM 809 O O . LEU A 1 96 ? 12.237 5.041 -16.309 1.00 89.44 96 LEU A O 1
ATOM 813 N N . ARG A 1 97 ? 13.349 3.141 -15.777 1.00 88.31 97 ARG A N 1
ATOM 814 C CA . ARG A 1 97 ? 13.642 2.731 -17.161 1.00 88.31 97 ARG A CA 1
ATOM 815 C C . ARG A 1 97 ? 12.373 2.580 -17.995 1.00 88.31 97 ARG A C 1
ATOM 817 O O . ARG A 1 97 ? 12.311 3.101 -19.103 1.00 88.31 97 ARG A O 1
ATOM 824 N N . ASP A 1 98 ? 11.368 1.908 -17.440 1.00 93.12 98 ASP A N 1
ATOM 825 C CA . ASP A 1 98 ? 10.033 1.800 -18.024 1.00 93.12 98 ASP A CA 1
ATOM 826 C C . ASP A 1 98 ? 8.977 2.174 -16.979 1.00 93.12 98 ASP A C 1
ATOM 828 O O . ASP A 1 98 ? 8.366 1.338 -16.310 1.00 93.12 98 ASP A O 1
ATOM 832 N N . ARG A 1 99 ? 8.764 3.485 -16.825 1.00 91.88 99 ARG A N 1
ATOM 833 C CA . ARG A 1 99 ? 7.769 4.018 -15.886 1.00 91.88 99 ARG A CA 1
ATOM 834 C C . ARG A 1 99 ? 6.362 3.484 -16.171 1.00 91.88 99 ARG A C 1
ATOM 836 O O . ARG A 1 99 ? 5.591 3.310 -15.231 1.00 91.88 99 ARG A O 1
ATOM 843 N N . ALA A 1 100 ? 6.004 3.250 -17.434 1.00 92.31 100 ALA A N 1
ATOM 844 C CA . ALA A 1 100 ? 4.663 2.801 -17.793 1.00 92.31 100 ALA A CA 1
ATOM 845 C C . ALA A 1 100 ? 4.425 1.353 -17.342 1.00 92.31 100 ALA A C 1
ATOM 847 O O . ALA A 1 100 ? 3.397 1.077 -16.715 1.00 92.31 100 ALA A O 1
ATOM 848 N N . ALA A 1 101 ? 5.387 0.460 -17.593 1.00 94.62 101 ALA A N 1
ATOM 849 C CA . ALA A 1 101 ? 5.338 -0.919 -17.116 1.00 94.62 101 ALA A CA 1
ATOM 850 C C . ALA A 1 101 ? 5.332 -0.986 -15.582 1.00 94.62 101 ALA A C 1
ATOM 852 O O . ALA A 1 101 ? 4.479 -1.658 -15.002 1.00 94.62 101 ALA A O 1
ATOM 853 N N . TRP A 1 102 ? 6.197 -0.212 -14.922 1.00 95.38 102 TRP A N 1
ATOM 854 C CA . TRP A 1 102 ? 6.259 -0.159 -13.461 1.00 95.38 102 TRP A CA 1
ATOM 855 C C . TRP A 1 102 ? 4.943 0.338 -12.829 1.00 95.38 102 TRP A C 1
ATOM 857 O O . TRP A 1 102 ? 4.485 -0.203 -11.822 1.00 95.38 102 TRP A O 1
ATOM 867 N N . LEU A 1 103 ? 4.271 1.325 -13.441 1.00 94.31 103 LEU A N 1
ATOM 868 C CA . LEU A 1 103 ? 2.949 1.790 -12.992 1.00 94.31 103 LEU A CA 1
ATOM 869 C C . LEU A 1 103 ? 1.837 0.770 -13.247 1.00 94.31 103 LEU A C 1
ATOM 871 O O . LEU A 1 103 ? 0.934 0.625 -12.420 1.00 94.31 103 LEU A O 1
ATOM 875 N N . ALA A 1 104 ? 1.872 0.074 -14.385 1.00 94.69 104 ALA A N 1
ATOM 876 C CA . A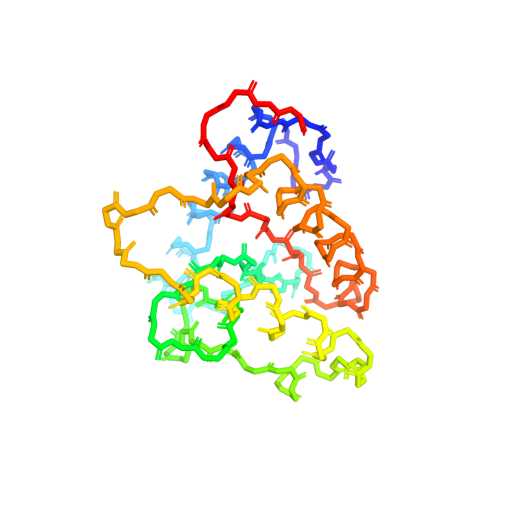LA A 1 104 ? 0.927 -1.000 -14.675 1.00 94.69 104 ALA A CA 1
ATOM 877 C C . ALA A 1 104 ? 1.046 -2.133 -13.649 1.00 94.69 104 ALA A C 1
ATOM 879 O O . ALA A 1 104 ? 0.024 -2.601 -13.144 1.00 94.69 104 ALA A O 1
ATOM 880 N N . GLU A 1 105 ? 2.274 -2.493 -13.279 1.00 97.00 105 GLU A N 1
ATOM 881 C CA . GLU A 1 105 ? 2.534 -3.475 -12.233 1.00 97.00 105 GLU A CA 1
ATOM 882 C C . GLU A 1 105 ? 2.053 -2.990 -10.862 1.00 97.00 105 GLU A C 1
ATOM 884 O O . GLU A 1 105 ? 1.334 -3.712 -10.176 1.00 97.00 105 GLU A O 1
ATOM 889 N N . GLY A 1 106 ? 2.319 -1.731 -10.502 1.00 96.38 106 GLY A N 1
ATOM 890 C CA . GLY A 1 106 ? 1.803 -1.136 -9.267 1.00 96.38 106 GLY A CA 1
ATOM 891 C C . GLY A 1 106 ? 0.275 -1.215 -9.161 1.00 96.38 106 GLY A C 1
ATOM 892 O O . GLY A 1 106 ? -0.258 -1.593 -8.118 1.00 96.38 106 GLY A O 1
ATOM 893 N N . ARG A 1 107 ? -0.459 -0.935 -10.250 1.00 95.19 107 ARG A N 1
ATOM 894 C CA . ARG A 1 107 ? -1.929 -1.081 -10.292 1.00 95.19 107 ARG A CA 1
ATOM 895 C C . ARG A 1 107 ? -2.378 -2.537 -10.153 1.00 95.19 107 ARG A C 1
ATOM 897 O O . ARG A 1 107 ? -3.358 -2.806 -9.459 1.00 95.19 107 ARG A O 1
ATOM 904 N N . ARG A 1 108 ? -1.667 -3.480 -10.778 1.00 97.25 108 ARG A N 1
ATOM 905 C CA . ARG A 1 108 ? -1.941 -4.918 -10.635 1.00 97.25 108 ARG A CA 1
ATOM 906 C C . ARG A 1 108 ? -1.757 -5.369 -9.182 1.00 97.25 108 ARG A C 1
ATOM 908 O O . ARG A 1 108 ? -2.621 -6.061 -8.645 1.00 97.25 108 ARG A O 1
ATOM 915 N N . LEU A 1 109 ? -0.669 -4.940 -8.545 1.00 98.00 109 LEU A N 1
ATOM 916 C CA . LEU A 1 109 ? -0.362 -5.226 -7.143 1.00 98.00 109 LEU A CA 1
ATOM 917 C C . LEU A 1 109 ? -1.358 -4.571 -6.192 1.00 98.00 109 LEU A C 1
ATOM 919 O O . LEU A 1 109 ? -1.785 -5.207 -5.236 1.00 98.00 109 LEU A O 1
ATOM 923 N N . HIS A 1 110 ? -1.789 -3.340 -6.475 1.00 96.75 110 HIS A N 1
ATOM 924 C CA . HIS A 1 110 ? -2.851 -2.671 -5.724 1.00 96.75 110 HIS A CA 1
ATOM 925 C C . HIS A 1 110 ? -4.147 -3.484 -5.731 1.00 96.75 110 HIS A C 1
ATOM 927 O O . HIS A 1 110 ? -4.717 -3.717 -4.667 1.00 96.75 110 HIS A O 1
ATOM 933 N N . ALA A 1 111 ? -4.581 -3.962 -6.900 1.00 96.06 111 ALA A N 1
ATOM 934 C CA . ALA A 1 111 ? -5.785 -4.778 -7.015 1.00 96.06 111 ALA A CA 1
ATOM 935 C C . ALA A 1 111 ? -5.660 -6.113 -6.257 1.00 96.06 111 ALA A C 1
ATOM 937 O O . ALA A 1 111 ? -6.589 -6.500 -5.547 1.00 96.06 111 ALA A O 1
ATOM 938 N N . ALA A 1 112 ? -4.512 -6.791 -6.367 1.00 98.00 112 ALA A N 1
ATOM 939 C CA . ALA A 1 112 ? -4.247 -8.040 -5.650 1.00 98.00 112 ALA A CA 1
ATOM 940 C C . ALA A 1 112 ? -4.216 -7.833 -4.127 1.00 98.00 112 ALA A C 1
ATOM 942 O O . ALA A 1 112 ? -4.918 -8.523 -3.391 1.00 98.00 112 ALA A O 1
ATOM 943 N N . LEU A 1 113 ? -3.485 -6.817 -3.663 1.00 97.94 113 LEU A N 1
ATOM 944 C CA . LEU A 1 113 ? -3.413 -6.452 -2.253 1.00 97.94 113 LEU A CA 1
ATOM 945 C C . LEU A 1 113 ? -4.789 -6.084 -1.704 1.00 97.94 113 LEU A C 1
ATOM 947 O O . LEU A 1 113 ? -5.170 -6.562 -0.641 1.00 97.94 113 LEU A O 1
ATOM 951 N N . GLN A 1 114 ? -5.568 -5.290 -2.445 1.00 96.88 114 GLN A N 1
ATOM 952 C CA . GLN A 1 114 ? -6.927 -4.937 -2.046 1.00 96.88 114 GLN A CA 1
ATOM 953 C C . GLN A 1 114 ? -7.817 -6.174 -1.912 1.00 96.88 114 GLN A C 1
ATOM 955 O O . GLN A 1 114 ? -8.644 -6.200 -1.002 1.00 96.88 114 GLN A O 1
ATOM 960 N N . ALA A 1 115 ? -7.664 -7.181 -2.773 1.00 97.75 115 ALA A N 1
ATOM 961 C CA . ALA A 1 115 ? -8.435 -8.416 -2.677 1.00 97.75 115 ALA A CA 1
ATOM 962 C C . ALA A 1 115 ? -8.096 -9.213 -1.407 1.00 97.75 115 ALA A C 1
ATOM 964 O O . ALA A 1 115 ? -9.015 -9.643 -0.711 1.00 97.75 115 ALA A O 1
ATOM 965 N N . GLU A 1 116 ? -6.811 -9.362 -1.069 1.00 98.38 116 GLU A N 1
ATOM 966 C CA . GLU A 1 116 ? -6.384 -10.132 0.110 1.00 98.38 116 GLU A CA 1
ATOM 967 C C . GLU A 1 116 ? -6.794 -9.470 1.435 1.00 98.38 116 GLU A C 1
ATOM 969 O O . GLU A 1 116 ? -7.171 -10.158 2.383 1.00 98.38 116 GLU A O 1
ATOM 974 N N . VAL A 1 117 ? -6.803 -8.134 1.498 1.00 97.06 117 VAL A N 1
ATOM 975 C CA . VAL A 1 117 ? -7.081 -7.403 2.750 1.00 97.06 117 VAL A CA 1
ATOM 976 C C . VAL A 1 117 ? -8.502 -6.844 2.854 1.00 97.06 117 VAL A C 1
ATOM 978 O O . VAL A 1 117 ? -8.842 -6.235 3.871 1.00 97.06 117 VAL A O 1
ATOM 981 N N . ALA A 1 118 ? -9.357 -7.042 1.841 1.00 95.94 118 ALA A N 1
ATOM 982 C CA . ALA A 1 118 ? -10.685 -6.414 1.738 1.00 95.94 118 ALA A CA 1
ATOM 983 C C . ALA A 1 118 ? -11.562 -6.588 2.989 1.00 95.94 118 ALA A C 1
ATOM 985 O O . ALA A 1 118 ? -12.377 -5.718 3.302 1.00 95.94 118 ALA A O 1
ATOM 986 N N . ALA A 1 119 ? -11.385 -7.699 3.711 1.00 96.06 119 ALA A N 1
ATOM 987 C CA . ALA A 1 119 ? -12.136 -8.010 4.921 1.00 96.06 119 ALA A CA 1
ATOM 988 C C . ALA A 1 119 ? -11.854 -7.051 6.093 1.00 96.06 119 ALA A C 1
ATOM 990 O O . ALA A 1 119 ? -12.704 -6.902 6.968 1.00 96.06 1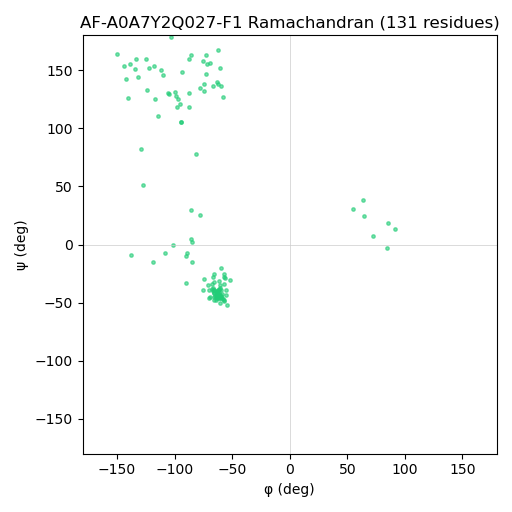19 ALA A O 1
ATOM 991 N N . PHE A 1 120 ? -10.682 -6.410 6.137 1.00 95.19 120 PHE A N 1
ATOM 992 C CA . PHE A 1 120 ? -10.264 -5.589 7.281 1.00 95.19 120 PHE A CA 1
ATOM 993 C C . PHE A 1 120 ? -9.584 -4.267 6.905 1.00 95.19 120 PHE A C 1
ATOM 995 O O . PHE A 1 120 ? -9.371 -3.426 7.783 1.00 95.19 120 PHE A O 1
ATOM 1002 N N . ALA A 1 121 ? -9.254 -4.047 5.633 1.00 94.88 121 ALA A N 1
ATOM 1003 C CA . ALA A 1 121 ? -8.572 -2.846 5.180 1.00 94.88 121 ALA A CA 1
ATOM 1004 C C . ALA A 1 121 ? -9.022 -2.366 3.794 1.00 94.88 121 ALA A C 1
ATOM 1006 O O . ALA A 1 121 ? -9.469 -3.119 2.927 1.00 94.88 121 ALA A O 1
ATOM 1007 N N . GLU A 1 122 ? -8.863 -1.064 3.591 1.00 94.62 122 GLU A N 1
ATOM 1008 C CA . GLU A 1 122 ? -8.879 -0.421 2.284 1.00 94.62 122 GLU A CA 1
ATOM 1009 C C . GLU A 1 122 ? -7.448 -0.046 1.896 1.00 94.62 122 GLU A C 1
ATOM 1011 O O . GLU A 1 122 ? -6.722 0.562 2.687 1.00 94.62 122 GLU A O 1
ATOM 1016 N N . VAL A 1 123 ? -7.046 -0.405 0.679 1.00 94.56 123 VAL A N 1
ATOM 1017 C CA . VAL A 1 123 ? -5.716 -0.117 0.149 1.00 94.56 123 VAL A CA 1
ATOM 1018 C C . VAL A 1 123 ? -5.780 1.156 -0.675 1.00 94.56 123 VAL A C 1
ATOM 1020 O O . VAL A 1 123 ? -6.493 1.237 -1.677 1.00 94.56 123 VAL A O 1
ATOM 1023 N N . ARG A 1 124 ? -4.996 2.150 -0.276 1.00 92.06 124 ARG A N 1
ATOM 1024 C CA . ARG A 1 124 ? -4.820 3.407 -0.990 1.00 92.06 124 ARG A CA 1
ATOM 1025 C C . ARG A 1 124 ? -3.543 3.354 -1.834 1.00 92.06 124 ARG A C 1
ATOM 1027 O O . ARG A 1 124 ? -2.463 3.247 -1.254 1.00 92.06 124 ARG A O 1
ATOM 1034 N N . PRO A 1 125 ? -3.624 3.476 -3.167 1.00 92.19 125 PRO A N 1
ATOM 1035 C CA . PRO A 1 125 ? -2.438 3.612 -3.995 1.00 92.19 125 PRO A CA 1
ATOM 1036 C C . PRO A 1 125 ? -1.866 5.029 -3.852 1.00 92.19 125 PRO A C 1
ATOM 1038 O O . PRO A 1 125 ? -2.588 6.024 -3.945 1.00 92.19 125 PRO A O 1
ATOM 1041 N N . GLU A 1 126 ? -0.559 5.129 -3.628 1.00 90.69 126 GLU A N 1
ATOM 1042 C CA . GLU A 1 126 ? 0.190 6.389 -3.570 1.00 90.69 126 GLU A CA 1
ATOM 1043 C C . GLU A 1 126 ? 1.401 6.356 -4.507 1.00 90.69 126 GLU A C 1
ATOM 1045 O O . GLU A 1 126 ? 2.530 6.667 -4.142 1.00 90.69 126 GLU A O 1
ATOM 1050 N N . PHE A 1 127 ? 1.145 5.985 -5.756 1.00 88.06 127 PHE A N 1
ATOM 1051 C CA . PHE A 1 127 ? 2.103 6.008 -6.855 1.00 88.06 127 PHE A CA 1
ATOM 1052 C C . PHE A 1 127 ? 1.412 6.531 -8.121 1.00 88.06 127 PHE A C 1
ATOM 1054 O O . PHE A 1 127 ? 0.192 6.457 -8.245 1.00 88.06 127 PHE A O 1
ATOM 1061 N N . GLY A 1 128 ? 2.185 7.090 -9.058 1.00 77.88 128 GLY A N 1
ATOM 1062 C CA . GLY A 1 128 ? 1.666 7.496 -10.372 1.00 77.88 128 GLY A CA 1
ATOM 1063 C C . GLY A 1 128 ? 1.149 8.931 -10.537 1.00 77.88 128 GLY A C 1
ATOM 1064 O O . GLY A 1 128 ? 0.539 9.211 -11.562 1.00 77.88 128 GLY A O 1
ATOM 1065 N N . GLY A 1 129 ? 1.409 9.872 -9.618 1.00 68.75 129 GLY A N 1
ATOM 1066 C CA . GLY A 1 129 ? 1.123 11.298 -9.891 1.00 68.75 129 GLY A CA 1
ATOM 1067 C C . GLY A 1 129 ? 1.960 11.825 -11.076 1.00 68.75 129 GLY A C 1
ATOM 1068 O O . GLY A 1 129 ? 3.131 11.462 -11.178 1.00 68.75 129 GLY A O 1
ATOM 1069 N N . GLU A 1 130 ? 1.465 12.626 -12.030 1.00 39.53 130 GLU A N 1
ATOM 1070 C CA . GLU A 1 130 ? 0.155 13.265 -12.257 1.00 39.53 130 GLU A CA 1
ATOM 1071 C C . GLU A 1 130 ? -0.604 12.637 -13.451 1.00 39.53 130 GLU A C 1
ATOM 1073 O O . GLU A 1 130 ? 0.003 12.316 -14.468 1.00 39.53 130 GLU A O 1
ATOM 1078 N N . GLY A 1 131 ? -1.941 12.573 -13.371 1.00 39.09 131 GLY A N 1
ATOM 1079 C CA . GLY A 1 131 ? -2.800 12.658 -14.561 1.00 39.09 131 GLY A CA 1
ATOM 1080 C C . GLY A 1 131 ? -3.103 11.401 -15.383 1.00 39.09 131 GLY A C 1
ATOM 1081 O O . GLY A 1 131 ? -3.572 11.576 -16.501 1.00 39.09 131 GLY A O 1
ATOM 1082 N N . GLU A 1 132 ? -2.932 10.174 -14.886 1.00 33.38 132 GLU A N 1
ATOM 1083 C CA . GLU A 1 132 ? -3.378 8.984 -15.633 1.00 33.38 132 GLU A CA 1
ATOM 1084 C C . GLU A 1 132 ? -4.194 7.996 -14.781 1.00 33.38 132 GLU A C 1
ATOM 1086 O O . GLU A 1 132 ? -3.947 7.886 -13.577 1.00 33.38 132 GLU A O 1
ATOM 1091 N N . PRO A 1 133 ? -5.209 7.345 -15.389 1.00 39.84 133 PRO A N 1
ATOM 1092 C CA . PRO A 1 133 ? -6.110 6.403 -14.725 1.00 39.84 133 PRO A CA 1
ATOM 1093 C C . PRO A 1 133 ? -5.423 5.139 -14.179 1.00 39.84 133 PRO A C 1
ATOM 1095 O O . PRO A 1 133 ? -4.347 4.721 -14.677 1.00 39.84 133 PRO A O 1
#

Mean predicted aligned error: 4.92 Å

=== Feature glossary ===
The features interleaved in this record are:

— What the protein is —

Sequence gives the chain of amino acids in standard one-letter code (A=alanine, C=cysteine, …, Y=tyrosine), read N→C. It is the only feature that is directly encoded by the gene; all structural features are derived from the folded form of this sequence.

Database cross-references. InterPro integrates a dozen domain/family signature databases into unified entries with residue-range hits. GO terms attach function/process/location labels with evidence codes. CATH codes position the fold in a four-level structural taxonomy. Organism is the NCBI-taxonomy species name.

— Where its atoms are —

Atomic coordinates in PDBx/mmCIF format — the same representation the Protein Data Bank distributes. Each line of the _atom_site loop places one backbone atom in Cartesian space (units: ångströms, origin: arbitrary).

The six renders are orthographic views along the three Cartesian axes in both directions. Representation (cartoon, sticks, or surface) and color scheme (sequence-rainbow or by-chain) vary across proteins so the training set covers all the common visualization conventions.

— Local backbone conformation —

Eight-state secondary structure (DSSP): H is the canonical α-helix, G the tighter 3₁₀-helix, I the wider π-helix; E/B are β-structure, T and S are turns and bends, and '-' is everything else. DSSP derives these from the pattern of main-chain N–H···O=C hydrogen bonds, not from the sequence.

P-SEA three-state annotation labels each residue as helix, strand, or coil based purely on the geometry of the Cα trace. It serves as a fallback when the full backbone (and thus DSSP) is unavailable.

The φ/ψ torsion pair specifies the backbone conformation at each residue. φ rotates about the N–Cα bond, ψ about the Cα–C bond. Steric clashes forbid most of the (φ, ψ) plane — the allowed regions (α-helix basin, β-sheet basin, left-handed helix) are the Ramachandran-allowed regions.

— Global shape and packing —

The geometric summary reports three shape descriptors. Rg (radius of gyration) measures how spread out the Cα atoms are about their centre of mass; compact globular proteins have small Rg, elongated or unfolded ones large. Cα contacts (<8 Å, |i−j|>4) count long-range residue pairs in spatial proximity — high for tightly packed folds, near zero for rods or random coil. The bounding-box extents give the protein's footprint along x, y, z in Å.

Solvent-accessible surface area (SASA) is the area in Å² traced out by the centre of a 1.4 Å probe sphere (a water molecule) rolled over the protein's van der Waals surface (Shrake–Rupley / Lee–Richards construction). Buried residues have near-zero SASA; fully exposed residues can exceed 200 Å². The total SASA scales roughly with the number of surface residues.

The contact map is a binary N×N matrix image: pixel (i, j) is dark where Cα_i and Cα_j are within 8 Å and |i−j|>4. Because the |i−j|>4 filter removes local helical contacts, off-diagonal stripes parallel to the main diagonal indicate parallel β-sheets; stripes perpendicular to it indicate antiparallel β-sheets. The Ramachandran plot scatters every residue's (φ, ψ) pair against the sterically allowed regions. The PAE heatmap renders the predicted-aligned-error matrix.

— Structural neighborhood —

3Di is Foldseek's structural alphabet. Each residue is assigned one of twenty discrete states based on how its Cα sits relative to its spatial (not sequential) neighbors. Aligning 3Di strings finds structural homologs roughly as well as full 3D superposition, but orders of magnitude faster.

Nearest PDB neighbors are the top structural matches found by Foldseek when searching this structure against the entire Protein Data Bank. Each hit reports a TM-score (0 to 1; >0.5 almost always implies the same fold) and an E-value. These are *structural* homologs — they may share no detectable sequence similarity.

— Confidence and disorder —

For AlphaFold models, the B-factor field carries pLDDT — the model's own estimate of local accuracy on a 0–100 scale. Regions with pLDDT<50 should be treated as essentially unmodeled; they often correspond to intrinsically disordered segments.

Crystallographic B-factors measure how much each atom's electron density is smeared out, in Å². They rise in mobile loops and surface residues and fall in the buried interior. In AlphaFold models this column is repurposed to hold pLDDT instead.

Predicted aligned error is AlphaFold's pairwise confidence. Unlike pLDDT (per-residue), PAE is per-residue-pair and captures whether two parts of the structure are correctly placed relative to each other. Units are ångströms of expected positional error.